Protein AF-A0A1F7S7S3-F1 (afdb_monomer_lite)

Structure (mmCIF, N/CA/C/O backbone):
data_AF-A0A1F7S7S3-F1
#
_entry.id   AF-A0A1F7S7S3-F1
#
loop_
_atom_site.group_PDB
_atom_site.id
_atom_site.type_symbol
_atom_site.label_atom_id
_atom_site.label_alt_id
_atom_site.label_comp_id
_atom_site.label_asym_id
_atom_site.label_entity_id
_atom_site.label_seq_id
_atom_site.pdbx_PDB_ins_code
_atom_site.Cartn_x
_atom_site.Cartn_y
_atom_site.Cartn_z
_atom_site.occupancy
_atom_site.B_iso_or_equiv
_atom_site.auth_seq_id
_atom_site.auth_comp_id
_atom_site.auth_asym_id
_atom_site.auth_atom_id
_atom_site.pdbx_PDB_model_num
ATOM 1 N N . MET A 1 1 ? 21.571 -3.892 -22.105 1.00 91.50 1 MET A N 1
ATOM 2 C CA . MET A 1 1 ? 22.148 -2.989 -21.088 1.00 91.50 1 MET A CA 1
ATOM 3 C C . MET A 1 1 ? 23.452 -2.419 -21.611 1.00 91.50 1 MET A C 1
ATOM 5 O O . MET A 1 1 ? 24.250 -3.176 -22.162 1.00 91.50 1 MET A O 1
ATOM 9 N N . LEU A 1 2 ? 23.644 -1.108 -21.483 1.00 96.06 2 LEU A N 1
ATOM 10 C CA . LEU A 1 2 ? 24.774 -0.387 -22.075 1.00 96.06 2 LEU A CA 1
ATOM 11 C C . LEU A 1 2 ? 25.702 0.199 -21.008 1.00 96.06 2 LEU A C 1
ATOM 13 O O . LEU A 1 2 ? 25.271 0.475 -19.888 1.00 96.06 2 LEU A O 1
ATOM 17 N N . GLU A 1 3 ? 26.968 0.407 -21.366 1.00 94.94 3 GLU A N 1
ATOM 18 C CA . GLU A 1 3 ? 27.955 1.066 -20.493 1.00 94.94 3 GLU A CA 1
ATOM 19 C C . GLU A 1 3 ? 27.629 2.541 -20.215 1.00 94.94 3 GLU A C 1
ATOM 21 O O . GLU A 1 3 ? 27.892 3.029 -19.119 1.00 94.94 3 GLU A O 1
ATOM 26 N N . ASN A 1 4 ? 27.004 3.232 -21.175 1.00 93.69 4 ASN A N 1
ATOM 27 C CA . ASN A 1 4 ? 26.674 4.659 -21.138 1.00 93.69 4 ASN A CA 1
ATOM 28 C C . ASN A 1 4 ? 25.310 4.910 -21.821 1.00 93.69 4 ASN A C 1
ATOM 30 O O . ASN A 1 4 ? 24.891 4.081 -22.633 1.00 93.69 4 ASN A O 1
ATOM 34 N N . PRO A 1 5 ? 24.620 6.035 -21.540 1.00 90.50 5 PRO A N 1
ATOM 35 C CA . PRO A 1 5 ? 23.288 6.340 -22.075 1.00 90.50 5 PRO A CA 1
ATOM 36 C C . PRO A 1 5 ? 23.359 6.851 -23.525 1.00 90.50 5 PRO A C 1
ATOM 38 O O . PRO A 1 5 ? 23.073 8.007 -23.826 1.00 90.50 5 PRO A O 1
ATOM 41 N N . ASN A 1 6 ? 23.823 5.997 -24.436 1.00 90.50 6 ASN A N 1
ATOM 42 C CA . ASN A 1 6 ? 23.972 6.296 -25.856 1.00 90.50 6 ASN A CA 1
ATOM 43 C C . ASN A 1 6 ? 23.709 5.028 -26.672 1.00 90.50 6 ASN A C 1
ATOM 45 O O . ASN A 1 6 ? 24.298 3.988 -26.402 1.00 90.50 6 ASN A O 1
ATOM 49 N N . VAL A 1 7 ? 22.880 5.115 -27.713 1.00 86.94 7 VAL A N 1
ATOM 50 C CA . VAL A 1 7 ? 22.526 3.972 -28.577 1.00 86.94 7 VAL A CA 1
ATOM 51 C C . VAL A 1 7 ? 23.718 3.328 -29.296 1.00 86.94 7 VAL A C 1
ATOM 53 O O . VAL A 1 7 ? 23.623 2.181 -29.718 1.00 86.94 7 VAL A O 1
ATOM 56 N N . LYS A 1 8 ? 24.841 4.042 -29.433 1.00 91.75 8 LYS A N 1
ATOM 57 C CA . LYS A 1 8 ? 26.098 3.536 -30.010 1.00 91.75 8 LYS A CA 1
ATOM 58 C C . LYS A 1 8 ? 27.062 2.964 -28.962 1.00 91.75 8 LYS A C 1
ATOM 60 O O . LYS A 1 8 ? 28.157 2.542 -29.323 1.00 91.75 8 LYS A O 1
ATOM 65 N N . ALA A 1 9 ? 26.704 2.999 -27.678 1.00 90.44 9 ALA A N 1
ATOM 66 C CA . ALA A 1 9 ? 27.549 2.489 -26.605 1.00 90.44 9 ALA A CA 1
ATOM 67 C C . ALA A 1 9 ? 27.648 0.960 -26.646 1.00 90.44 9 ALA A C 1
ATOM 69 O O . ALA A 1 9 ? 26.750 0.265 -27.132 1.00 90.44 9 ALA A O 1
ATOM 70 N N . LYS A 1 10 ? 28.735 0.423 -26.089 1.00 93.38 10 LYS A N 1
ATOM 71 C CA . LYS A 1 10 ? 28.944 -1.021 -26.011 1.00 93.38 10 LYS A CA 1
ATOM 72 C C . LYS A 1 10 ? 27.850 -1.684 -25.169 1.00 93.38 10 LYS A C 1
ATOM 74 O O . LYS A 1 10 ? 27.555 -1.257 -24.048 1.00 93.38 10 LYS A O 1
ATOM 79 N N . ALA A 1 11 ? 27.286 -2.775 -25.685 1.00 94.00 11 ALA A N 1
ATOM 80 C CA . ALA A 1 11 ? 26.436 -3.659 -24.900 1.00 94.00 11 ALA A CA 1
ATOM 81 C C . ALA A 1 11 ? 27.287 -4.421 -23.874 1.00 94.00 11 ALA A C 1
ATOM 83 O O . ALA A 1 11 ? 28.243 -5.107 -24.233 1.00 94.00 11 ALA A O 1
ATOM 84 N N . ILE A 1 12 ? 26.937 -4.290 -22.595 1.00 94.00 12 ILE A N 1
ATOM 85 C CA . ILE A 1 12 ? 27.673 -4.896 -21.470 1.00 94.00 12 ILE A CA 1
ATOM 86 C C . ILE A 1 12 ? 26.899 -6.019 -20.779 1.00 94.00 12 ILE A C 1
ATOM 88 O O . ILE A 1 12 ? 27.435 -6.698 -19.907 1.00 94.00 12 ILE A O 1
ATOM 92 N N . GLY A 1 13 ? 25.636 -6.219 -21.151 1.00 90.56 13 GLY A N 1
ATOM 93 C CA . GLY A 1 13 ? 24.813 -7.288 -20.605 1.00 90.56 13 GLY A CA 1
ATOM 94 C C . GLY A 1 13 ? 23.376 -7.245 -21.100 1.00 90.56 13 GLY A C 1
ATOM 95 O O . GLY A 1 13 ? 22.943 -6.295 -21.767 1.00 90.56 13 GLY A O 1
ATOM 96 N N . THR A 1 14 ? 22.628 -8.269 -20.713 1.00 90.56 14 THR A N 1
ATOM 97 C CA . THR A 1 14 ? 21.216 -8.448 -21.050 1.00 90.56 14 THR A CA 1
ATOM 98 C C . THR A 1 14 ? 20.400 -8.476 -19.766 1.00 90.56 14 THR A C 1
ATOM 100 O O . THR A 1 14 ? 20.790 -9.119 -18.796 1.00 90.56 14 THR A O 1
ATOM 103 N N . VAL A 1 15 ? 19.272 -7.771 -19.774 1.00 91.19 15 VAL A N 1
ATOM 104 C CA . VAL A 1 15 ? 18.254 -7.812 -18.720 1.00 91.19 15 VAL A CA 1
ATOM 105 C C . VAL A 1 15 ? 17.023 -8.447 -19.346 1.00 91.19 15 VAL A C 1
ATOM 107 O O . VAL A 1 15 ? 16.650 -8.061 -20.455 1.00 91.19 15 VAL A O 1
ATOM 110 N N . ILE A 1 16 ? 16.443 -9.442 -18.684 1.00 91.19 16 ILE A N 1
ATOM 111 C CA . ILE A 1 16 ? 15.257 -10.146 -19.185 1.00 91.19 16 ILE A CA 1
ATOM 112 C C . ILE A 1 16 ? 14.001 -9.644 -18.475 1.00 91.19 16 ILE A C 1
ATOM 114 O O . ILE A 1 16 ? 14.066 -9.119 -17.364 1.00 91.19 16 ILE A O 1
ATOM 118 N N . GLN A 1 17 ? 12.843 -9.802 -19.116 1.00 86.12 17 GLN A N 1
ATOM 119 C CA . GLN A 1 17 ? 11.565 -9.462 -18.497 1.00 86.12 17 GLN A CA 1
ATOM 120 C C . GLN A 1 17 ? 11.396 -10.224 -17.173 1.00 86.12 17 GLN A C 1
ATOM 122 O O . GLN A 1 17 ? 11.636 -11.427 -17.110 1.00 86.12 17 GLN A O 1
ATOM 127 N N . GLY A 1 18 ? 10.983 -9.508 -16.126 1.00 82.31 18 GLY A N 1
ATOM 128 C CA . GLY A 1 18 ? 10.849 -10.045 -14.769 1.00 82.31 18 GLY A CA 1
ATOM 129 C C . GLY A 1 18 ? 12.081 -9.848 -13.881 1.00 82.31 18 GLY A C 1
ATOM 130 O O . GLY A 1 18 ? 11.966 -10.020 -12.671 1.00 82.31 18 GLY A O 1
ATOM 131 N N . ASP A 1 19 ? 13.230 -9.437 -14.430 1.00 89.25 19 ASP A N 1
ATOM 132 C CA . ASP A 1 19 ? 14.381 -9.060 -13.608 1.00 89.25 19 ASP A CA 1
ATOM 133 C C . ASP A 1 19 ? 14.070 -7.822 -12.762 1.00 89.25 19 ASP A C 1
ATOM 135 O O . ASP A 1 19 ? 13.608 -6.794 -13.260 1.00 89.25 19 ASP A O 1
ATOM 139 N N . GLU A 1 20 ? 14.378 -7.905 -11.470 1.00 86.56 20 GLU A N 1
ATOM 140 C CA . GLU A 1 20 ? 14.232 -6.769 -10.570 1.00 86.56 20 GLU A CA 1
ATOM 141 C C . GLU A 1 20 ? 15.428 -5.823 -10.675 1.00 86.56 20 GLU A C 1
ATOM 143 O O . GLU A 1 20 ? 16.591 -6.239 -10.601 1.00 86.56 20 GLU A O 1
ATOM 148 N N . LEU A 1 21 ? 15.125 -4.533 -10.809 1.00 90.44 21 LEU A N 1
ATOM 149 C CA . LEU A 1 21 ? 16.104 -3.474 -10.995 1.00 90.44 21 LEU A CA 1
ATOM 150 C C . LEU A 1 21 ? 15.998 -2.445 -9.873 1.00 90.44 21 LEU A C 1
ATOM 152 O O . LEU A 1 21 ? 14.900 -2.052 -9.477 1.00 90.44 21 LEU A O 1
ATOM 156 N N . THR A 1 22 ? 17.144 -1.952 -9.419 1.00 87.19 22 THR A N 1
ATOM 157 C CA . THR A 1 22 ? 17.225 -0.758 -8.573 1.00 87.19 22 THR A CA 1
ATOM 158 C C . THR A 1 22 ? 17.685 0.416 -9.424 1.00 87.19 22 THR A C 1
ATOM 160 O O . THR A 1 22 ? 18.776 0.366 -9.987 1.00 87.19 22 THR A O 1
ATOM 163 N N . 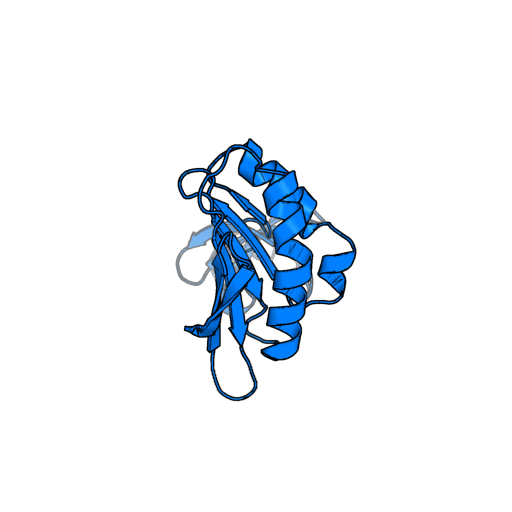ILE A 1 23 ? 16.876 1.474 -9.533 1.00 89.12 23 ILE A N 1
ATOM 164 C CA . ILE A 1 23 ? 17.254 2.683 -10.278 1.00 89.12 23 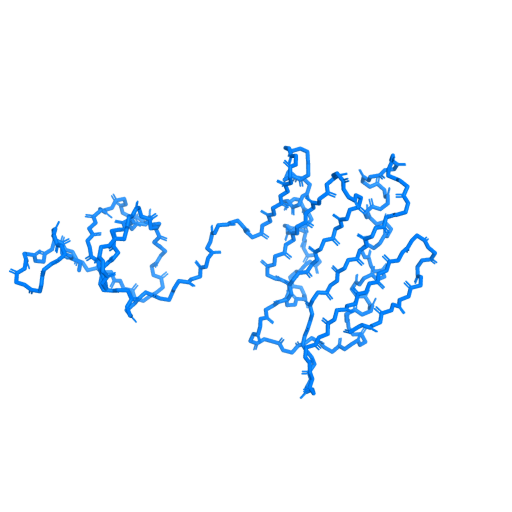ILE A CA 1
ATOM 165 C C . ILE A 1 23 ? 18.235 3.506 -9.439 1.00 89.12 23 ILE A C 1
ATOM 167 O O . ILE A 1 23 ? 17.952 3.850 -8.295 1.00 89.12 23 ILE A O 1
ATOM 171 N N . LEU A 1 24 ? 19.390 3.818 -10.022 1.00 89.44 24 LEU A N 1
ATOM 172 C CA . LEU A 1 24 ? 20.462 4.603 -9.413 1.00 89.44 24 LEU A CA 1
ATOM 173 C C . LEU A 1 24 ? 20.472 6.059 -9.889 1.00 89.44 24 LEU A C 1
ATOM 175 O O . LEU A 1 24 ? 20.914 6.933 -9.149 1.00 89.44 24 LEU A O 1
ATOM 179 N N . ASN A 1 25 ? 20.084 6.318 -11.142 1.00 88.50 25 ASN A N 1
ATOM 180 C CA . ASN A 1 25 ? 20.107 7.660 -11.729 1.00 88.50 25 ASN A CA 1
ATOM 181 C C . ASN A 1 25 ? 19.234 7.748 -12.996 1.00 88.50 25 ASN A C 1
ATOM 183 O O . ASN A 1 25 ? 18.941 6.724 -13.614 1.00 88.50 25 ASN A O 1
ATOM 187 N N . TYR A 1 26 ? 18.899 8.9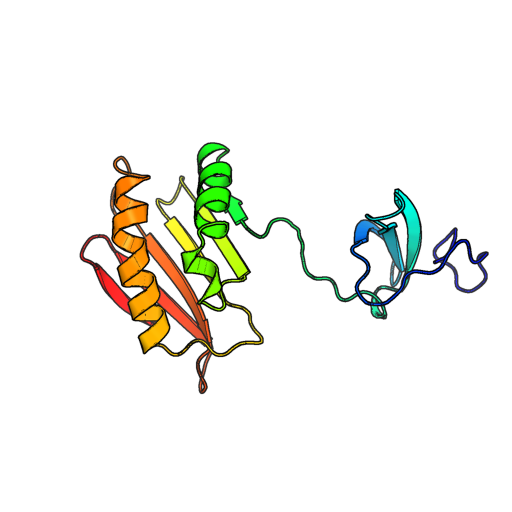69 -13.409 1.00 90.38 26 TYR A N 1
ATOM 188 C CA . TYR A 1 26 ? 18.177 9.308 -14.636 1.00 90.38 26 TYR A CA 1
ATOM 189 C C . TYR A 1 26 ? 19.047 10.196 -15.540 1.00 90.38 26 TYR A C 1
ATOM 191 O O . TYR A 1 26 ? 19.797 11.043 -15.054 1.00 90.38 26 TYR A O 1
ATOM 199 N N . ASN A 1 27 ? 18.956 10.015 -16.858 1.00 91.38 27 ASN A N 1
ATOM 200 C CA . ASN A 1 27 ? 19.579 10.879 -17.863 1.00 91.38 27 ASN A CA 1
ATOM 201 C C . ASN A 1 27 ? 18.728 10.889 -19.143 1.00 91.38 27 ASN A C 1
ATOM 203 O O . ASN A 1 27 ? 18.884 10.027 -20.010 1.00 91.38 27 ASN A O 1
ATOM 207 N N . GLY A 1 28 ? 17.802 11.849 -19.235 1.00 91.56 28 GLY A N 1
ATOM 208 C CA . GLY A 1 28 ? 16.803 11.883 -20.306 1.00 91.56 28 GLY A CA 1
ATOM 209 C C . GLY A 1 28 ? 15.981 10.593 -20.322 1.00 91.56 28 GLY A C 1
ATOM 210 O O . GLY A 1 28 ? 15.515 10.148 -19.278 1.00 91.56 28 GLY A O 1
ATOM 211 N N . ASP A 1 29 ? 15.886 9.954 -21.488 1.00 94.00 29 ASP A N 1
ATOM 212 C CA . ASP A 1 29 ? 15.159 8.689 -21.679 1.00 94.00 29 ASP A CA 1
ATOM 213 C C . ASP A 1 29 ? 15.888 7.453 -21.121 1.00 94.00 29 ASP A C 1
ATOM 215 O O . ASP A 1 29 ? 15.429 6.317 -21.288 1.00 94.00 29 ASP A O 1
ATOM 219 N N . TRP A 1 30 ? 17.046 7.647 -20.488 1.00 95.06 30 TRP A N 1
ATOM 220 C CA . TRP A 1 30 ? 17.864 6.576 -19.942 1.00 95.06 30 TRP A CA 1
ATOM 221 C C . TRP A 1 30 ? 17.815 6.542 -18.425 1.00 95.06 30 TRP A C 1
ATOM 223 O O . TRP A 1 30 ? 17.895 7.564 -17.743 1.00 95.06 30 TRP A O 1
ATOM 233 N N . ILE A 1 31 ? 17.815 5.329 -17.892 1.00 94.19 31 ILE A N 1
ATOM 234 C CA . ILE A 1 31 ? 17.951 5.067 -16.466 1.00 94.19 31 ILE A CA 1
ATOM 235 C C . ILE A 1 31 ? 19.194 4.228 -16.210 1.00 94.19 31 ILE A C 1
ATOM 237 O O . ILE A 1 31 ? 19.455 3.232 -16.892 1.00 94.19 31 ILE A O 1
ATOM 241 N N . LYS A 1 32 ? 19.979 4.644 -15.218 1.00 94.88 32 LYS A N 1
ATOM 242 C CA . LYS A 1 32 ? 21.071 3.845 -14.672 1.00 94.88 32 LYS A CA 1
ATOM 243 C C . LYS A 1 32 ? 20.484 2.922 -13.621 1.00 94.88 32 LYS A C 1
ATOM 245 O O . LYS A 1 32 ? 19.801 3.396 -12.716 1.00 94.88 32 LYS A O 1
ATOM 250 N N . VAL A 1 33 ? 20.766 1.631 -13.716 1.00 93.81 33 VAL A N 1
ATOM 251 C CA . VAL A 1 33 ? 20.198 0.615 -12.827 1.00 93.81 33 VAL A CA 1
ATOM 252 C C . VAL A 1 33 ? 21.266 -0.333 -12.296 1.00 93.81 33 VAL A C 1
ATOM 254 O O . VAL A 1 33 ? 22.312 -0.504 -12.924 1.00 93.81 33 VAL A O 1
ATOM 257 N N . THR A 1 34 ? 20.965 -0.986 -11.177 1.00 94.44 34 THR A N 1
ATOM 258 C CA . THR A 1 34 ? 21.602 -2.233 -10.740 1.00 94.44 34 THR A CA 1
ATOM 259 C C . THR A 1 34 ? 20.628 -3.382 -10.966 1.00 94.44 34 THR A C 1
ATOM 261 O O . THR A 1 34 ? 19.473 -3.299 -10.549 1.00 94.44 34 THR A O 1
ATOM 264 N N . VAL A 1 35 ? 21.087 -4.462 -11.592 1.00 93.88 35 VAL A N 1
ATOM 265 C CA . VAL A 1 35 ? 20.332 -5.715 -11.711 1.00 93.88 35 VAL A CA 1
ATOM 266 C C . VAL A 1 35 ? 20.467 -6.490 -10.403 1.00 93.88 35 VAL A C 1
ATOM 268 O O . VAL A 1 35 ? 21.551 -6.982 -10.093 1.00 93.88 35 VAL A O 1
ATOM 271 N N . ASN A 1 36 ? 19.386 -6.628 -9.634 1.00 88.19 36 ASN A N 1
ATOM 272 C CA . ASN A 1 36 ? 19.457 -7.122 -8.252 1.00 88.19 36 ASN A CA 1
ATOM 273 C C . ASN A 1 36 ? 20.054 -8.540 -8.145 1.00 88.19 36 ASN A C 1
ATOM 275 O O . ASN A 1 36 ? 20.814 -8.821 -7.225 1.00 88.19 36 ASN A O 1
ATOM 279 N N . LYS A 1 37 ? 19.762 -9.429 -9.107 1.00 90.62 37 LYS A N 1
ATOM 280 C CA . LYS A 1 37 ? 20.260 -10.820 -9.103 1.00 90.62 37 LYS A CA 1
ATOM 281 C C . LYS A 1 37 ? 21.765 -10.961 -9.370 1.00 90.62 37 LYS A C 1
ATOM 283 O O . LYS A 1 37 ? 22.355 -11.952 -8.956 1.00 90.62 37 LYS A O 1
ATOM 288 N N . THR A 1 38 ? 22.382 -10.021 -10.092 1.00 92.19 38 THR A N 1
ATOM 289 C CA . THR A 1 38 ? 23.799 -10.108 -10.506 1.00 92.19 38 THR A CA 1
ATOM 290 C C . THR A 1 38 ? 24.665 -8.982 -9.950 1.00 92.19 38 THR A C 1
ATOM 292 O O . THR A 1 38 ? 25.882 -9.023 -10.108 1.00 92.19 38 THR A O 1
ATOM 295 N N . ASN A 1 39 ? 24.060 -7.962 -9.335 1.00 91.50 39 ASN A N 1
ATOM 296 C CA . ASN A 1 39 ? 24.687 -6.690 -8.968 1.00 91.50 39 ASN A CA 1
ATOM 297 C C . ASN A 1 39 ? 25.350 -5.951 -10.146 1.00 91.50 39 ASN A C 1
ATOM 299 O O . ASN A 1 39 ? 26.158 -5.045 -9.943 1.00 91.50 39 ASN A O 1
ATOM 303 N N . GLN A 1 40 ? 25.009 -6.308 -11.388 1.00 94.81 40 GLN A N 1
ATOM 304 C CA . GLN A 1 40 ? 25.566 -5.653 -12.564 1.00 94.81 40 GLN A CA 1
ATOM 305 C C . GLN A 1 40 ? 24.933 -4.270 -12.747 1.00 94.81 40 GLN A C 1
ATOM 307 O O . GLN A 1 40 ? 23.713 -4.129 -12.677 1.00 94.81 40 GLN A O 1
ATOM 312 N N . ILE A 1 41 ? 25.763 -3.258 -13.006 1.00 95.81 41 ILE A N 1
ATOM 313 C CA . ILE A 1 41 ? 25.330 -1.868 -13.188 1.00 95.81 41 ILE A CA 1
ATOM 314 C C . ILE A 1 41 ? 25.409 -1.484 -14.666 1.00 95.81 41 ILE A C 1
ATOM 316 O O . ILE A 1 41 ? 26.401 -1.779 -15.333 1.00 95.81 41 ILE A O 1
ATOM 320 N N . GLY A 1 42 ? 24.398 -0.774 -15.167 1.00 96.19 42 GLY A N 1
ATOM 321 C CA . GLY A 1 42 ? 24.413 -0.228 -16.523 1.00 96.19 42 GLY A CA 1
ATOM 322 C C . GLY A 1 42 ? 23.209 0.647 -16.849 1.00 96.19 42 GLY A C 1
ATOM 323 O O . GLY A 1 42 ? 22.406 0.969 -15.974 1.00 96.19 42 GLY A O 1
ATOM 324 N N . TRP A 1 43 ? 23.101 1.039 -18.117 1.00 96.56 43 TRP A N 1
ATOM 325 C CA . TRP A 1 43 ? 22.039 1.906 -18.630 1.00 96.56 43 TRP A CA 1
ATOM 326 C C . TRP A 1 43 ? 21.009 1.135 -19.460 1.00 96.56 43 TRP A C 1
ATOM 328 O O . TRP A 1 43 ? 21.356 0.248 -20.255 1.00 96.56 43 TRP A O 1
ATOM 338 N N . LEU A 1 44 ? 19.741 1.500 -19.281 1.00 95.19 44 LEU A N 1
ATOM 339 C CA . LEU A 1 44 ? 18.582 1.003 -20.024 1.00 95.19 44 LEU A CA 1
ATOM 340 C C . LEU A 1 44 ? 17.710 2.179 -20.470 1.00 95.19 44 LEU A C 1
ATOM 342 O O . LEU A 1 44 ? 17.664 3.199 -19.787 1.00 95.19 44 LEU A O 1
ATOM 346 N N . PHE A 1 45 ? 16.995 2.023 -21.584 1.00 93.50 45 PHE A N 1
ATOM 347 C CA . PHE A 1 45 ? 15.912 2.945 -21.923 1.00 93.50 45 PHE A CA 1
ATOM 348 C C . PHE A 1 45 ? 14.752 2.761 -20.949 1.00 93.50 45 PHE A C 1
ATOM 350 O O . PHE A 1 45 ? 14.337 1.631 -20.677 1.00 93.50 45 PHE A O 1
ATOM 357 N N . GLN A 1 46 ? 14.210 3.874 -20.466 1.00 89.12 46 GLN A N 1
ATOM 358 C CA . GLN A 1 46 ? 13.114 3.890 -19.505 1.00 89.12 46 GLN A CA 1
ATOM 359 C C . GLN A 1 46 ? 11.868 3.168 -20.035 1.00 89.12 46 GLN A C 1
ATOM 361 O O . GLN A 1 46 ? 11.206 2.471 -19.278 1.00 89.12 46 GLN A O 1
ATOM 366 N N . SER A 1 47 ? 11.579 3.263 -21.336 1.00 89.69 47 SER A N 1
ATOM 367 C CA . SER A 1 47 ? 10.409 2.629 -21.960 1.00 89.69 47 SER A CA 1
ATOM 368 C C . SER A 1 47 ? 10.395 1.096 -21.874 1.00 89.69 47 SER A C 1
ATOM 370 O O . SER A 1 47 ? 9.327 0.496 -21.965 1.00 89.69 47 SER A O 1
ATOM 372 N N . PHE A 1 48 ? 11.549 0.451 -21.668 1.00 87.31 48 PHE A N 1
ATOM 373 C CA . PHE A 1 48 ? 11.643 -1.003 -21.481 1.00 87.31 48 PHE A CA 1
ATOM 374 C C . PHE A 1 48 ? 11.545 -1.441 -20.022 1.00 87.31 48 PHE A C 1
ATOM 376 O O . PHE A 1 48 ? 11.518 -2.638 -19.737 1.00 87.31 48 PHE A O 1
ATOM 383 N N . VAL A 1 49 ? 11.514 -0.493 -19.089 1.00 85.94 49 VAL A N 1
ATOM 384 C CA . VAL A 1 49 ? 11.424 -0.776 -17.664 1.00 85.94 49 VAL A CA 1
ATOM 385 C C . VAL A 1 49 ? 10.072 -0.296 -17.181 1.00 85.94 49 VAL A C 1
ATOM 387 O O . VAL A 1 49 ? 9.803 0.899 -17.105 1.00 85.94 49 VAL A O 1
ATOM 390 N N . LYS A 1 50 ? 9.213 -1.245 -16.808 1.00 81.12 50 LYS A N 1
ATOM 391 C CA . LYS A 1 50 ? 8.024 -0.902 -16.037 1.00 81.12 50 LYS A CA 1
ATOM 392 C C . LYS A 1 50 ? 8.504 -0.492 -14.651 1.00 81.12 50 LYS A C 1
ATOM 394 O O . LYS A 1 50 ? 8.873 -1.340 -13.838 1.00 81.12 50 LYS A O 1
ATOM 399 N N . SER A 1 51 ? 8.533 0.811 -14.396 1.00 60.59 51 SER A N 1
ATOM 400 C CA . SER A 1 51 ? 8.771 1.355 -13.067 1.00 60.59 51 SER A CA 1
ATOM 401 C C . SER A 1 51 ? 7.598 0.944 -12.179 1.00 60.59 51 SER A C 1
ATOM 403 O O . SER A 1 51 ? 6.590 1.634 -12.094 1.00 60.59 51 SER A O 1
ATOM 405 N N . SER A 1 52 ? 7.704 -0.197 -11.503 1.00 54.12 52 SER A N 1
ATOM 406 C CA . SER A 1 52 ? 7.022 -0.330 -10.223 1.00 54.12 52 SER A CA 1
ATOM 407 C C . SER A 1 52 ? 7.841 0.508 -9.258 1.00 54.12 52 SER A C 1
ATOM 409 O O . SER A 1 52 ? 9.025 0.217 -9.061 1.00 54.12 52 SER A O 1
ATOM 411 N N . CYS A 1 53 ? 7.262 1.555 -8.687 1.00 43.88 53 CYS A N 1
ATOM 412 C CA . CYS A 1 53 ? 7.870 2.283 -7.586 1.00 43.88 53 CYS A CA 1
ATOM 413 C C . CYS A 1 53 ? 8.072 1.293 -6.426 1.00 43.88 53 CYS A C 1
ATOM 415 O O . CYS A 1 53 ? 7.244 1.196 -5.530 1.00 43.88 53 CYS A O 1
ATOM 417 N N . LYS A 1 54 ? 9.168 0.527 -6.409 1.00 54.03 54 LYS A N 1
ATOM 418 C CA . LYS A 1 54 ? 9.557 -0.292 -5.254 1.00 54.03 54 LYS A CA 1
ATOM 419 C C . LYS A 1 54 ? 10.193 0.574 -4.168 1.00 54.03 54 LYS A C 1
ATOM 421 O O . LYS A 1 54 ? 11.031 0.104 -3.402 1.00 54.03 54 LYS A O 1
ATOM 426 N N . SER A 1 55 ? 9.810 1.844 -4.050 1.00 48.00 55 SER A N 1
ATOM 427 C CA . SER A 1 55 ? 10.164 2.638 -2.880 1.00 48.00 55 SER A CA 1
ATOM 428 C C . SER A 1 55 ? 9.198 2.298 -1.745 1.00 48.00 55 SER A C 1
ATOM 430 O O . SER A 1 55 ? 8.448 3.147 -1.279 1.00 48.00 55 SER A O 1
ATOM 432 N N . LYS A 1 56 ? 9.296 1.043 -1.289 1.00 60.72 56 LYS A N 1
ATOM 433 C CA . LYS A 1 56 ? 8.696 0.475 -0.077 1.00 60.72 56 LYS A CA 1
ATOM 434 C C . LYS A 1 56 ? 7.179 0.219 -0.164 1.00 60.72 56 LYS A C 1
ATOM 436 O O . LYS A 1 56 ? 6.369 1.130 -0.076 1.00 60.72 56 LYS A O 1
ATOM 441 N N . TRP A 1 57 ? 6.817 -1.066 -0.229 1.00 78.31 57 TRP A N 1
ATOM 442 C CA . TRP A 1 57 ? 5.432 -1.580 -0.173 1.00 78.31 57 TRP A CA 1
ATOM 443 C C . TRP A 1 57 ? 4.812 -1.549 1.232 1.00 78.31 57 TRP A C 1
ATOM 445 O O . TRP A 1 57 ? 3.679 -1.954 1.465 1.00 78.31 57 TRP A O 1
ATOM 455 N N . TRP A 1 58 ? 5.550 -0.977 2.173 1.00 88.69 58 TRP A N 1
ATOM 456 C CA . TRP A 1 58 ? 5.048 -0.438 3.418 1.00 88.69 58 TRP A CA 1
ATOM 457 C C . TRP A 1 58 ? 5.831 0.843 3.715 1.00 88.69 58 TRP A C 1
ATOM 459 O O . TRP A 1 58 ? 7.028 0.923 3.432 1.00 88.69 58 TRP A O 1
ATOM 469 N N . SER A 1 59 ? 5.216 1.863 4.292 1.00 87.75 59 SER A N 1
ATOM 470 C CA . SER A 1 59 ? 5.925 3.089 4.657 1.00 87.75 59 SER A CA 1
ATOM 471 C C . SER A 1 59 ? 5.437 3.650 5.981 1.00 87.75 59 SER A C 1
ATOM 473 O O . SER A 1 59 ? 4.365 3.308 6.471 1.00 87.75 59 SER A O 1
ATOM 475 N N . GLY A 1 60 ? 6.260 4.512 6.565 1.00 90.81 60 GLY A N 1
ATOM 476 C CA . GLY A 1 60 ? 5.873 5.275 7.732 1.00 90.81 60 GLY A CA 1
ATOM 477 C C . GLY A 1 60 ? 6.804 6.441 8.015 1.00 90.81 60 GLY A C 1
ATOM 478 O O . GLY A 1 60 ? 7.985 6.426 7.634 1.00 90.81 60 GLY A O 1
ATOM 479 N N . ASP A 1 61 ? 6.236 7.464 8.635 1.00 90.56 61 ASP A N 1
ATOM 480 C CA . ASP A 1 61 ? 6.909 8.712 8.991 1.00 90.56 61 ASP A CA 1
ATOM 481 C C . ASP A 1 61 ? 7.918 8.512 10.136 1.00 90.56 61 ASP A C 1
ATOM 483 O O . ASP A 1 61 ? 9.043 9.008 10.056 1.00 90.56 61 ASP A O 1
ATOM 487 N N . THR A 1 62 ? 7.601 7.674 11.125 1.00 89.38 62 THR A N 1
ATOM 488 C CA . THR A 1 62 ? 8.527 7.253 12.191 1.00 89.38 62 THR A CA 1
ATOM 489 C C . THR A 1 62 ? 9.133 5.868 11.929 1.00 89.38 62 THR A C 1
ATOM 491 O O . THR A 1 62 ? 8.678 5.098 11.079 1.00 89.38 62 THR A O 1
ATOM 494 N N . GLU A 1 63 ? 10.207 5.517 12.642 1.00 87.12 63 GLU A N 1
ATOM 495 C CA . GLU A 1 63 ? 10.788 4.167 12.566 1.00 87.12 63 GLU A CA 1
ATOM 496 C C . GLU A 1 63 ? 9.829 3.095 13.090 1.00 87.12 63 GLU A C 1
ATOM 498 O O . GLU A 1 63 ? 9.658 2.053 12.453 1.00 87.12 63 GLU A O 1
ATOM 503 N N . LYS A 1 64 ? 9.141 3.391 14.197 1.00 88.25 64 LYS A N 1
ATOM 504 C CA . LYS A 1 64 ? 8.080 2.548 14.750 1.00 88.25 64 LYS A CA 1
ATOM 505 C C . LYS A 1 64 ? 6.968 2.326 13.722 1.00 88.25 64 LYS A C 1
ATOM 507 O O . LYS A 1 64 ? 6.634 1.176 13.442 1.00 88.25 64 LYS A O 1
ATOM 512 N N . ALA A 1 65 ? 6.474 3.395 13.094 1.00 91.12 65 ALA A N 1
ATOM 513 C CA . ALA A 1 65 ? 5.462 3.325 12.043 1.00 91.12 65 ALA A CA 1
ATOM 514 C C . ALA A 1 65 ? 5.923 2.465 10.857 1.00 91.12 65 ALA A C 1
ATOM 516 O O . ALA A 1 65 ? 5.187 1.589 10.410 1.00 91.12 65 ALA A O 1
ATOM 517 N N . ARG A 1 66 ? 7.167 2.629 10.384 1.00 89.50 66 ARG A N 1
ATOM 518 C CA . ARG A 1 66 ? 7.726 1.792 9.302 1.00 89.50 66 ARG A CA 1
ATOM 519 C C . ARG A 1 66 ? 7.786 0.314 9.663 1.00 89.50 66 ARG A C 1
ATOM 521 O O . ARG A 1 66 ? 7.444 -0.524 8.829 1.00 89.50 66 ARG A O 1
ATOM 528 N N . ASN A 1 67 ? 8.243 -0.011 10.870 1.00 89.31 67 ASN A N 1
ATOM 529 C CA . ASN A 1 67 ? 8.362 -1.397 11.316 1.00 89.31 67 ASN A CA 1
ATOM 530 C C . ASN A 1 67 ? 6.984 -2.054 11.459 1.00 89.31 67 ASN A C 1
ATOM 532 O O . ASN A 1 67 ? 6.809 -3.195 11.040 1.00 89.31 67 ASN A O 1
ATOM 536 N N . LEU A 1 68 ? 5.989 -1.324 11.964 1.00 89.38 68 LEU A N 1
ATOM 537 C CA . LEU A 1 68 ? 4.615 -1.818 12.067 1.00 89.38 68 LEU A CA 1
ATOM 538 C C . LEU A 1 68 ? 3.944 -1.952 10.698 1.00 89.38 68 LEU A C 1
ATOM 540 O O . LEU A 1 68 ? 3.315 -2.973 10.432 1.00 89.38 68 LEU A O 1
ATOM 544 N N . ALA A 1 69 ? 4.149 -0.993 9.793 1.00 92.38 69 ALA A N 1
ATOM 545 C CA . ALA A 1 69 ? 3.636 -1.067 8.426 1.00 92.38 69 ALA A CA 1
ATOM 546 C C . ALA A 1 69 ? 4.156 -2.323 7.712 1.00 92.38 69 ALA A C 1
ATOM 548 O O . ALA A 1 69 ? 3.404 -2.994 7.009 1.00 92.38 69 ALA A O 1
ATOM 549 N N . LYS A 1 70 ? 5.425 -2.686 7.955 1.00 91.31 70 LYS A N 1
ATOM 550 C CA . LYS A 1 70 ? 6.019 -3.935 7.464 1.00 91.31 70 LYS A CA 1
ATOM 551 C C . LYS A 1 70 ? 5.289 -5.164 7.995 1.00 91.31 70 LYS A C 1
ATOM 553 O O . LYS A 1 70 ? 4.967 -6.050 7.213 1.00 91.31 70 LYS A O 1
ATOM 558 N N . ILE A 1 71 ? 5.057 -5.222 9.307 1.00 90.38 71 ILE A N 1
ATOM 559 C CA . ILE A 1 71 ? 4.394 -6.357 9.966 1.00 90.38 71 ILE A CA 1
ATOM 560 C C . ILE A 1 71 ? 2.977 -6.531 9.415 1.00 90.38 71 ILE A C 1
ATOM 562 O O . ILE A 1 71 ? 2.620 -7.628 8.999 1.00 90.38 71 ILE A O 1
ATOM 566 N N . ILE A 1 72 ? 2.210 -5.440 9.348 1.00 91.88 72 ILE A N 1
ATOM 567 C CA . ILE A 1 72 ? 0.844 -5.427 8.815 1.00 91.88 72 ILE A CA 1
ATOM 568 C C . ILE A 1 72 ? 0.832 -5.890 7.353 1.00 91.88 72 ILE A C 1
ATOM 570 O O . ILE A 1 72 ? 0.056 -6.773 7.003 1.00 91.88 72 ILE A O 1
ATOM 574 N N . PHE A 1 73 ? 1.727 -5.363 6.511 1.00 90.69 73 PHE A N 1
ATOM 575 C CA . PHE A 1 73 ? 1.819 -5.754 5.100 1.00 90.69 73 PHE A CA 1
ATOM 576 C C . PHE A 1 73 ? 2.199 -7.231 4.902 1.00 90.69 73 PHE A C 1
ATOM 578 O O . PHE A 1 73 ? 1.751 -7.871 3.955 1.00 90.69 73 PHE A O 1
ATOM 585 N N . GLN A 1 74 ? 3.027 -7.787 5.788 1.00 88.75 74 GLN A N 1
ATOM 586 C CA . GLN A 1 74 ? 3.475 -9.181 5.718 1.00 88.75 74 GLN A CA 1
ATOM 587 C C . GLN A 1 74 ? 2.486 -10.180 6.335 1.00 88.75 74 GLN A C 1
ATOM 589 O O . GLN A 1 74 ? 2.708 -11.392 6.235 1.00 88.75 74 GLN A O 1
ATOM 594 N N . ASP A 1 75 ? 1.407 -9.708 6.963 1.00 90.81 75 ASP A N 1
ATOM 595 C CA . ASP A 1 75 ? 0.385 -10.572 7.537 1.00 90.81 75 ASP A CA 1
ATOM 596 C C . ASP A 1 75 ? -0.257 -11.449 6.454 1.00 90.81 75 ASP A C 1
ATOM 598 O O . ASP A 1 75 ? -0.622 -10.990 5.372 1.00 90.81 75 ASP A O 1
ATOM 602 N N . LYS A 1 76 ? -0.428 -12.740 6.752 1.00 90.25 76 LYS A N 1
ATOM 603 C CA . LYS A 1 76 ? -1.009 -13.709 5.814 1.00 90.25 76 LYS A CA 1
ATOM 604 C C . LYS A 1 76 ? -2.393 -13.293 5.303 1.00 90.25 76 LYS A C 1
ATOM 606 O O . LYS A 1 76 ? -2.699 -13.602 4.158 1.00 90.25 76 LYS A O 1
ATOM 611 N N . ARG A 1 77 ? -3.181 -12.580 6.116 1.00 89.81 77 ARG A N 1
ATOM 612 C CA . ARG A 1 77 ? -4.525 -12.092 5.771 1.00 89.81 77 ARG A CA 1
ATOM 613 C C . ARG A 1 77 ? -4.500 -11.050 4.657 1.00 89.81 77 ARG A C 1
ATOM 615 O O . ARG A 1 77 ? -5.501 -10.887 3.979 1.00 89.81 77 ARG A O 1
ATOM 622 N N . MET A 1 78 ? -3.374 -10.361 4.442 1.00 88.44 78 MET A N 1
ATOM 623 C CA . MET A 1 78 ? -3.239 -9.395 3.344 1.00 88.44 78 MET A CA 1
ATOM 624 C C . MET A 1 78 ? -3.256 -10.056 1.970 1.00 88.44 78 MET A C 1
ATOM 626 O O . MET A 1 78 ? -3.627 -9.412 0.997 1.00 88.44 78 MET A O 1
ATOM 630 N N . LYS A 1 79 ? -2.866 -11.333 1.877 1.00 86.06 79 LYS A N 1
ATOM 631 C CA . LYS A 1 79 ? -2.729 -12.037 0.593 1.00 86.06 79 LYS A CA 1
ATOM 632 C C . LYS A 1 79 ? -4.056 -12.246 -0.131 1.00 86.06 79 LYS A C 1
ATOM 634 O O . LYS A 1 79 ? -4.044 -12.431 -1.344 1.00 86.06 79 LYS A O 1
ATOM 639 N N . ASP A 1 80 ? -5.159 -12.206 0.609 1.00 90.00 80 ASP A N 1
ATOM 640 C CA . ASP A 1 80 ? -6.505 -12.408 0.077 1.00 90.00 80 ASP A CA 1
ATOM 641 C C . ASP A 1 80 ? -7.089 -11.120 -0.530 1.00 90.00 80 ASP A C 1
ATOM 643 O O . ASP A 1 80 ? -8.116 -11.167 -1.201 1.00 90.00 80 ASP A O 1
ATOM 647 N N . TYR A 1 81 ? -6.427 -9.973 -0.337 1.00 91.56 81 TYR A N 1
ATOM 648 C CA . TYR A 1 81 ? -6.910 -8.662 -0.766 1.00 91.56 81 TYR A CA 1
ATOM 649 C C . TYR A 1 81 ? -5.932 -7.992 -1.737 1.00 91.56 81 TYR A C 1
ATOM 651 O O . TYR A 1 81 ? -4.721 -8.212 -1.660 1.00 91.56 81 TYR A O 1
ATOM 659 N N . PRO A 1 82 ? -6.410 -7.126 -2.647 1.00 92.31 82 PRO A N 1
ATOM 660 C CA . PRO A 1 82 ? -5.566 -6.476 -3.646 1.00 92.31 82 PRO A CA 1
ATOM 661 C C . PRO A 1 82 ? -4.758 -5.299 -3.068 1.00 92.31 82 PRO A C 1
ATOM 663 O O . PRO A 1 82 ? -4.587 -4.297 -3.751 1.00 92.31 82 PRO A O 1
ATOM 666 N N . ILE A 1 83 ? -4.270 -5.384 -1.827 1.00 91.88 83 ILE A N 1
ATOM 667 C CA . ILE A 1 83 ? -3.492 -4.319 -1.179 1.00 91.88 83 ILE A CA 1
ATOM 668 C C . ILE A 1 83 ? -2.041 -4.354 -1.661 1.00 91.88 83 ILE A C 1
ATOM 670 O O . ILE A 1 83 ? -1.350 -5.361 -1.518 1.00 91.88 83 ILE A O 1
ATOM 674 N N . GLU A 1 84 ? -1.559 -3.231 -2.188 1.00 88.94 84 GLU A N 1
ATOM 675 C CA . GLU A 1 84 ? -0.181 -3.085 -2.673 1.00 88.94 84 GLU A CA 1
ATOM 676 C C . GLU A 1 84 ? 0.688 -2.220 -1.762 1.00 88.94 84 GLU A C 1
ATOM 678 O O . GLU A 1 84 ? 1.916 -2.337 -1.789 1.00 88.94 84 GLU A O 1
ATOM 683 N N . HIS A 1 85 ? 0.079 -1.366 -0.934 1.00 90.38 85 HIS A N 1
ATOM 684 C CA . HIS A 1 85 ? 0.831 -0.502 -0.033 1.00 90.38 85 HIS A CA 1
ATOM 685 C C . HIS A 1 85 ? 0.099 -0.256 1.288 1.00 90.38 85 HIS A C 1
ATOM 687 O O . HIS A 1 85 ? -1.081 0.083 1.320 1.00 90.38 85 HIS A O 1
ATOM 693 N N . VAL A 1 86 ? 0.838 -0.420 2.388 1.00 93.81 86 VAL A N 1
ATOM 694 C CA . VAL A 1 86 ? 0.443 0.000 3.740 1.00 93.81 86 VAL A CA 1
ATOM 695 C C . VAL A 1 86 ? 1.272 1.215 4.148 1.00 93.81 86 VAL A C 1
ATOM 697 O O . VAL A 1 86 ? 2.498 1.143 4.210 1.00 93.81 86 VAL A O 1
ATOM 700 N N . ARG A 1 87 ? 0.638 2.332 4.483 1.00 94.50 87 ARG A N 1
ATOM 701 C CA . ARG A 1 87 ? 1.304 3.534 4.998 1.00 94.50 87 ARG A CA 1
ATOM 702 C C . ARG A 1 87 ? 0.807 3.839 6.402 1.00 94.50 87 ARG A C 1
ATOM 704 O O . ARG A 1 87 ? -0.394 3.884 6.624 1.00 94.50 87 ARG A O 1
ATOM 711 N N . ILE A 1 88 ? 1.722 4.087 7.329 1.00 94.94 88 ILE A N 1
ATOM 712 C CA . ILE A 1 88 ? 1.398 4.485 8.702 1.00 94.94 88 ILE A CA 1
ATOM 713 C C . ILE A 1 88 ? 1.972 5.872 8.963 1.00 94.94 88 ILE A C 1
ATOM 715 O O . ILE A 1 88 ? 3.170 6.088 8.807 1.00 94.94 88 ILE A O 1
ATOM 719 N N . GLU A 1 89 ? 1.121 6.807 9.353 1.00 93.94 89 GLU A N 1
ATOM 720 C CA . GLU A 1 89 ? 1.490 8.187 9.651 1.00 93.94 89 GLU A CA 1
ATOM 721 C C . GLU A 1 89 ? 1.192 8.448 11.129 1.00 93.94 89 GLU A C 1
ATOM 723 O O . GLU A 1 89 ? 0.081 8.833 11.496 1.00 93.94 89 GLU A O 1
ATOM 728 N N . GLU A 1 90 ? 2.173 8.170 11.992 1.00 91.12 90 GLU A N 1
ATOM 729 C CA . GLU A 1 90 ? 2.016 8.251 13.450 1.00 91.12 90 GLU A CA 1
ATOM 730 C C . GLU A 1 90 ? 1.769 9.684 13.922 1.00 91.12 90 GLU A C 1
ATOM 732 O O . GLU A 1 90 ? 1.042 9.881 14.888 1.00 91.12 90 GLU A O 1
ATOM 737 N N . ASN A 1 91 ? 2.270 10.689 13.200 1.00 88.88 91 ASN A N 1
ATOM 738 C CA . ASN A 1 91 ? 1.977 12.094 13.508 1.00 88.88 91 ASN A CA 1
ATOM 739 C C . ASN A 1 91 ? 0.514 12.493 13.231 1.00 88.88 91 ASN A C 1
ATOM 741 O O . ASN A 1 91 ? 0.097 13.582 13.620 1.00 88.88 91 ASN A O 1
ATOM 745 N N . TYR A 1 92 ? -0.249 11.637 12.545 1.00 90.44 92 TYR A N 1
ATOM 746 C CA . TYR A 1 92 ? -1.632 11.885 12.129 1.00 90.44 92 TYR A CA 1
ATOM 747 C C . TYR A 1 92 ? -2.596 10.791 12.603 1.00 90.44 92 TYR A C 1
ATOM 749 O O . TYR A 1 92 ? -3.734 10.753 12.141 1.00 90.44 92 TYR A O 1
ATOM 757 N N . ASN A 1 93 ? -2.137 9.877 13.466 1.00 94.12 93 ASN A N 1
ATOM 758 C CA . ASN A 1 93 ? -2.893 8.713 13.936 1.00 94.12 93 ASN A CA 1
ATOM 759 C C . ASN A 1 93 ? -3.566 7.920 12.799 1.00 94.12 93 ASN A C 1
ATOM 761 O O . ASN A 1 93 ? -4.679 7.407 12.945 1.00 94.12 93 ASN A O 1
ATOM 765 N N . LYS A 1 94 ? -2.893 7.831 11.642 1.00 94.94 94 LYS A N 1
ATOM 766 C CA . LYS A 1 94 ? -3.490 7.332 10.401 1.00 94.94 94 LYS A CA 1
ATOM 767 C C . LYS A 1 94 ? -2.796 6.086 9.869 1.00 94.94 94 LYS A C 1
ATOM 769 O O . LYS A 1 94 ? -1.576 6.052 9.708 1.00 94.94 94 LYS A O 1
ATOM 774 N N . VAL A 1 95 ? -3.589 5.088 9.493 1.00 96.06 95 VAL A N 1
ATOM 775 C CA . VAL A 1 95 ? -3.165 3.924 8.709 1.00 96.06 95 VAL A CA 1
ATOM 776 C C . VAL A 1 95 ? -3.881 3.950 7.363 1.00 96.06 95 VAL A C 1
ATOM 778 O O . VAL A 1 95 ? -5.104 3.971 7.296 1.00 96.06 95 VAL A O 1
ATOM 781 N N . SER A 1 96 ? -3.118 3.946 6.276 1.00 95.75 96 SER A N 1
ATOM 782 C CA . SER A 1 96 ? -3.633 3.928 4.909 1.00 95.75 96 SER A CA 1
ATOM 783 C C . SER A 1 96 ? -3.299 2.613 4.219 1.00 95.75 96 SER A C 1
ATOM 785 O O . SER A 1 96 ? -2.139 2.205 4.174 1.00 95.75 96 SER A O 1
ATOM 787 N N . PHE A 1 97 ? -4.308 1.994 3.631 1.00 95.25 97 PHE A N 1
ATOM 788 C CA . PHE A 1 97 ? -4.195 0.875 2.713 1.00 95.25 97 PHE A CA 1
ATOM 789 C C . PHE A 1 97 ? -4.438 1.387 1.298 1.00 95.25 97 PHE A C 1
ATOM 791 O O . PHE A 1 97 ? -5.358 2.166 1.060 1.00 95.25 97 PHE A O 1
ATOM 798 N N . ILE A 1 98 ? -3.603 0.984 0.352 1.00 91.75 98 ILE A N 1
ATOM 799 C CA . ILE A 1 98 ? -3.744 1.366 -1.049 1.00 91.75 98 ILE A CA 1
ATOM 800 C C . ILE A 1 98 ? -3.828 0.084 -1.864 1.00 91.75 98 ILE A C 1
ATOM 802 O O . ILE A 1 98 ? -2.916 -0.750 -1.801 1.00 91.75 98 ILE A O 1
ATOM 806 N N . SER A 1 99 ? -4.936 -0.089 -2.584 1.00 89.62 99 SER A N 1
ATOM 807 C CA . SER A 1 99 ? -5.110 -1.219 -3.484 1.00 89.62 99 SER A CA 1
ATOM 808 C C . SER A 1 99 ? -4.340 -1.038 -4.788 1.00 89.62 99 SER A C 1
ATOM 810 O O . SER A 1 99 ? -3.954 0.067 -5.168 1.00 89.62 99 SER A O 1
ATOM 812 N N . SER A 1 100 ? -4.156 -2.145 -5.498 1.00 82.88 100 SER A N 1
ATOM 813 C CA . SER A 1 100 ? -3.722 -2.138 -6.889 1.00 82.88 100 SER A CA 1
ATOM 814 C C . SER A 1 100 ? -4.679 -1.308 -7.740 1.00 82.88 100 SER A C 1
ATOM 816 O O . SER A 1 100 ? -5.892 -1.484 -7.646 1.00 82.88 100 SER A O 1
ATOM 818 N N . ILE A 1 101 ? -4.133 -0.451 -8.602 1.00 72.06 101 ILE A N 1
ATOM 819 C CA . ILE A 1 101 ? -4.917 0.336 -9.569 1.00 72.06 101 ILE A CA 1
ATOM 820 C C . ILE A 1 101 ? -5.524 -0.538 -10.680 1.00 72.06 101 ILE A C 1
ATOM 822 O O . ILE A 1 101 ? -6.536 -0.188 -11.289 1.00 72.06 101 ILE A O 1
ATOM 826 N N . ASP A 1 102 ? -4.910 -1.698 -10.922 1.00 76.75 102 ASP A N 1
ATOM 827 C CA . ASP A 1 102 ? -5.277 -2.627 -11.990 1.00 76.75 102 ASP A CA 1
ATOM 828 C C . ASP A 1 102 ? -6.251 -3.721 -11.509 1.00 76.75 102 ASP A C 1
ATOM 830 O O . ASP A 1 102 ? -6.647 -4.580 -12.300 1.00 76.75 102 ASP A O 1
ATOM 834 N N . LYS A 1 103 ? -6.630 -3.733 -10.220 1.00 85.06 103 LYS A N 1
ATOM 835 C CA . LYS A 1 103 ? -7.547 -4.732 -9.653 1.00 85.06 103 LYS A CA 1
ATOM 836 C C . LYS A 1 103 ? -8.784 -4.077 -9.071 1.00 85.06 103 LYS A C 1
ATOM 838 O O . LYS A 1 103 ? -8.691 -3.134 -8.295 1.00 85.06 103 LYS A O 1
ATOM 843 N N . GLU A 1 104 ? -9.929 -4.656 -9.401 1.00 91.44 104 GLU A N 1
ATOM 844 C CA . GLU A 1 104 ? -11.180 -4.316 -8.746 1.00 91.44 104 GLU A CA 1
ATOM 845 C C . GLU A 1 104 ? -11.147 -4.762 -7.279 1.00 91.44 104 GLU A C 1
ATOM 847 O O . GLU A 1 104 ? -10.690 -5.860 -6.947 1.00 91.44 104 GLU A O 1
ATOM 852 N N . PHE A 1 105 ? -11.634 -3.891 -6.407 1.00 93.81 105 PHE A N 1
ATOM 853 C CA . PHE A 1 105 ? -11.869 -4.139 -5.001 1.00 93.81 105 PHE A CA 1
ATOM 854 C C . PHE A 1 105 ? -13.313 -3.723 -4.694 1.00 93.81 105 PHE A C 1
ATOM 856 O O . PHE A 1 105 ? -13.588 -2.536 -4.519 1.00 93.81 105 PHE A O 1
ATOM 863 N N . PRO A 1 106 ? -14.264 -4.671 -4.670 1.00 94.62 106 PRO A N 1
ATOM 864 C CA . PRO A 1 106 ? -15.655 -4.362 -4.376 1.00 94.62 106 PRO A CA 1
ATOM 865 C C . PRO A 1 106 ? -15.809 -3.670 -3.018 1.00 94.62 106 PRO A C 1
ATOM 867 O O . PRO A 1 106 ? -15.151 -4.029 -2.038 1.00 94.62 106 PRO A O 1
ATOM 870 N N . LYS A 1 107 ? -16.723 -2.696 -2.937 1.00 94.06 107 LYS A N 1
ATOM 871 C CA . LYS A 1 107 ? -16.961 -1.914 -1.712 1.00 94.06 107 LYS A CA 1
ATOM 872 C C . LYS A 1 107 ? -17.297 -2.789 -0.504 1.00 94.06 107 LYS A C 1
ATOM 874 O O . LYS A 1 107 ? -16.816 -2.506 0.588 1.00 94.06 107 LYS A O 1
ATOM 879 N N . GLU A 1 108 ? -18.062 -3.863 -0.695 1.00 93.75 108 GLU A N 1
ATOM 880 C CA . GLU A 1 108 ? -18.389 -4.818 0.372 1.00 93.75 108 GLU A CA 1
ATOM 881 C C . GLU A 1 108 ? -17.132 -5.512 0.924 1.00 93.75 108 GLU A C 1
ATOM 883 O O . GLU A 1 108 ? -16.911 -5.531 2.139 1.00 93.75 108 GLU A O 1
ATOM 888 N N . ASP A 1 109 ? -16.252 -5.993 0.044 1.00 94.88 109 ASP A N 1
ATOM 889 C CA . ASP A 1 109 ? -14.991 -6.624 0.439 1.00 94.88 109 ASP A CA 1
ATOM 890 C C . ASP A 1 109 ? -14.059 -5.625 1.131 1.00 94.88 109 ASP A C 1
ATOM 892 O O . ASP A 1 109 ? -13.403 -5.962 2.118 1.00 94.88 109 ASP A O 1
ATOM 896 N N . ALA A 1 110 ? -14.029 -4.371 0.673 1.00 95.06 110 ALA A N 1
ATOM 897 C CA . ALA A 1 110 ? -13.245 -3.314 1.303 1.00 95.06 110 ALA A CA 1
ATOM 898 C C . ALA A 1 110 ? -13.768 -2.938 2.696 1.00 95.06 110 ALA A C 1
ATOM 900 O O . ALA A 1 110 ? -12.978 -2.721 3.619 1.00 95.06 110 ALA A O 1
ATOM 901 N N . GLN A 1 111 ? -15.089 -2.917 2.891 1.00 95.12 111 GLN A N 1
ATOM 902 C CA . GLN A 1 111 ? -15.686 -2.749 4.218 1.00 95.12 111 GLN A CA 1
ATOM 903 C C . GLN A 1 111 ? -15.324 -3.916 5.137 1.00 95.12 111 GLN A C 1
ATOM 905 O O . GLN A 1 111 ? -14.953 -3.690 6.290 1.00 95.12 111 GLN A O 1
ATOM 910 N N . ASN A 1 112 ? -15.400 -5.153 4.643 1.00 94.56 112 ASN A N 1
ATOM 911 C CA . ASN A 1 112 ? -15.015 -6.344 5.402 1.00 94.56 112 ASN A CA 1
ATOM 912 C C . ASN A 1 112 ? -13.532 -6.305 5.785 1.00 94.56 112 ASN A C 1
ATOM 914 O O . ASN A 1 112 ? -13.18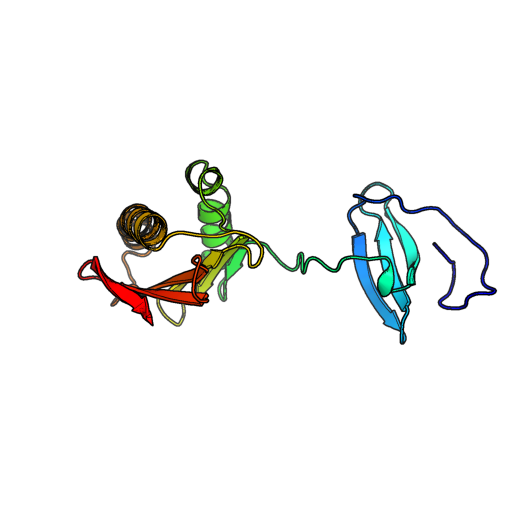9 -6.539 6.946 1.00 94.56 112 ASN A O 1
ATOM 918 N N . PHE A 1 113 ? -12.666 -5.912 4.853 1.00 94.75 113 PHE A N 1
ATOM 919 C CA . PHE A 1 113 ? -11.246 -5.701 5.104 1.00 94.75 113 PHE A CA 1
ATOM 920 C C . PHE A 1 113 ? -11.010 -4.684 6.228 1.00 94.75 113 PHE A C 1
ATOM 922 O O . PHE A 1 113 ? -10.314 -4.982 7.199 1.00 94.75 113 PHE A O 1
ATOM 929 N N . ILE A 1 114 ? -11.621 -3.500 6.153 1.00 94.38 114 ILE A N 1
ATOM 930 C CA . ILE A 1 114 ? -11.449 -2.463 7.178 1.00 94.38 114 ILE A CA 1
ATOM 931 C C . ILE A 1 114 ? -11.961 -2.926 8.547 1.00 94.38 114 ILE A C 1
ATOM 933 O O . ILE A 1 114 ? -11.283 -2.713 9.554 1.00 94.38 114 ILE A O 1
ATOM 937 N N . LYS A 1 115 ? 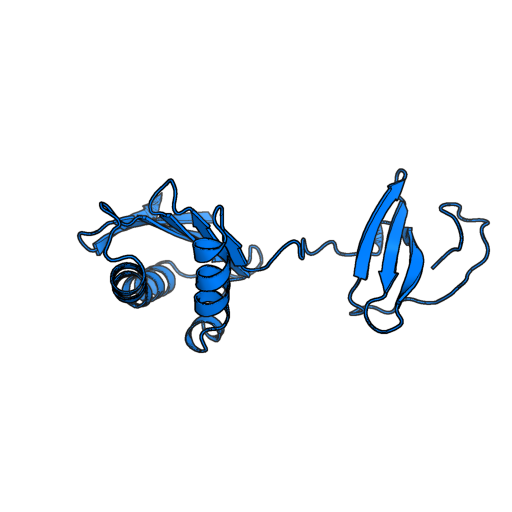-13.104 -3.621 8.599 1.00 92.19 115 LYS A N 1
ATOM 938 C CA . LYS A 1 115 ? -13.638 -4.196 9.846 1.00 92.19 115 LYS A CA 1
ATOM 939 C C . LYS A 1 115 ? -12.689 -5.220 10.467 1.00 92.19 115 LYS A C 1
ATOM 941 O O . LYS A 1 115 ? -12.602 -5.292 11.690 1.00 92.19 115 LYS A O 1
ATOM 946 N N . ILE A 1 116 ? -11.969 -5.989 9.646 1.00 91.56 116 ILE A N 1
ATOM 947 C CA . ILE A 1 116 ? -10.936 -6.912 10.126 1.00 91.56 116 ILE A CA 1
ATOM 948 C C . ILE A 1 116 ? -9.768 -6.138 10.723 1.00 91.56 116 ILE A C 1
ATOM 950 O O . ILE A 1 1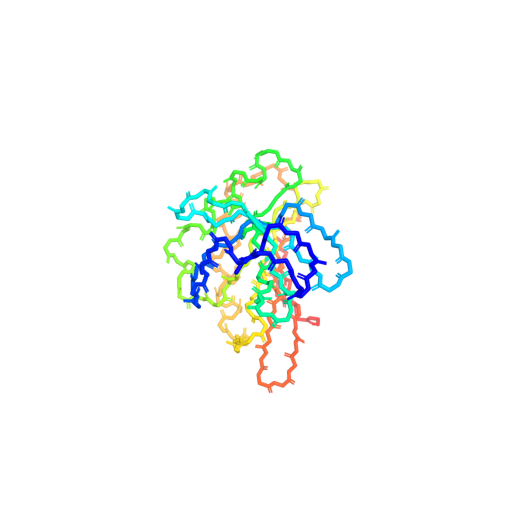16 ? -9.260 -6.568 11.747 1.00 91.56 116 ILE A O 1
ATOM 954 N N . TRP A 1 117 ? -9.332 -5.032 10.116 1.00 91.25 117 TRP A N 1
ATOM 955 C CA . TRP A 1 117 ? -8.085 -4.356 10.490 1.00 91.25 117 TRP A CA 1
ATOM 956 C C . TRP A 1 117 ? -8.218 -3.298 11.583 1.00 91.25 117 TRP A C 1
ATOM 958 O O . TRP A 1 117 ? -7.256 -3.094 12.327 1.00 91.25 117 TRP A O 1
ATOM 968 N N . ILE A 1 118 ? -9.382 -2.664 11.737 1.00 89.75 118 ILE A N 1
ATOM 969 C CA . ILE A 1 118 ? -9.561 -1.605 12.736 1.00 89.75 118 ILE A CA 1
ATOM 970 C C . ILE A 1 118 ? -9.261 -2.044 14.182 1.00 89.75 118 ILE A C 1
ATOM 972 O O . ILE A 1 118 ? -8.573 -1.293 14.878 1.00 89.75 118 ILE A O 1
ATOM 976 N N . PRO A 1 119 ? -9.641 -3.253 14.655 1.00 90.56 119 PRO A N 1
ATOM 977 C CA . PRO A 1 119 ? -9.317 -3.678 16.014 1.00 90.56 119 PRO A CA 1
ATOM 978 C C . PRO A 1 119 ? -7.812 -3.906 16.198 1.00 90.56 119 PRO A C 1
ATOM 980 O O . PRO A 1 119 ? -7.265 -3.546 17.235 1.00 90.56 119 PRO A O 1
ATOM 983 N N . PHE A 1 120 ? -7.126 -4.432 15.176 1.00 88.31 120 PHE A N 1
ATOM 984 C CA . PHE A 1 120 ? -5.679 -4.661 15.231 1.00 88.31 120 PHE A CA 1
ATOM 985 C C . PHE A 1 120 ? -4.922 -3.342 15.304 1.00 88.31 120 PHE A C 1
ATOM 987 O O . PHE A 1 120 ? -4.013 -3.202 16.113 1.00 88.31 120 PHE A O 1
ATOM 994 N N . VAL A 1 121 ? -5.296 -2.350 14.492 1.00 89.00 121 VAL A N 1
ATOM 995 C CA . VAL A 1 121 ? -4.649 -1.031 14.545 1.00 89.00 121 VAL A CA 1
ATOM 996 C C . VAL A 1 121 ? -4.821 -0.403 15.931 1.00 89.00 121 VAL A C 1
ATOM 998 O O . VAL A 1 121 ? -3.845 0.087 16.493 1.00 89.00 121 VAL A O 1
ATOM 1001 N N . LYS A 1 122 ? -6.012 -0.493 16.528 1.00 89.44 122 LYS A N 1
ATOM 1002 C CA . LYS A 1 122 ? -6.253 -0.013 17.897 1.00 89.44 122 LYS A CA 1
ATOM 1003 C C . LYS A 1 122 ? -5.395 -0.730 18.939 1.00 89.44 122 LYS A C 1
ATOM 1005 O O . LYS A 1 122 ? -4.841 -0.080 19.820 1.00 89.44 122 LYS A O 1
ATOM 1010 N N . GLU A 1 123 ? -5.240 -2.045 18.812 1.00 89.94 123 GLU A N 1
ATOM 1011 C CA . GLU A 1 123 ? -4.376 -2.848 19.686 1.00 89.94 123 GLU A CA 1
ATOM 1012 C C . GLU A 1 123 ? -2.893 -2.462 19.554 1.00 89.94 123 GLU A C 1
ATOM 1014 O O . GLU A 1 123 ? -2.187 -2.367 20.557 1.00 89.94 123 GLU A O 1
ATOM 1019 N N . TYR A 1 124 ? -2.417 -2.197 18.334 1.00 86.31 124 TYR A N 1
ATOM 1020 C CA . TYR A 1 124 ? -1.022 -1.817 18.081 1.00 86.31 124 TYR A CA 1
ATOM 1021 C C . TYR A 1 124 ? -0.702 -0.360 18.434 1.00 86.31 124 TYR A C 1
ATOM 1023 O O . TYR A 1 124 ? 0.450 -0.043 18.746 1.00 86.31 124 TYR A O 1
ATOM 1031 N N . PHE A 1 125 ? -1.696 0.527 18.392 1.00 88.88 125 PHE A N 1
ATOM 1032 C CA . PHE A 1 125 ? -1.533 1.955 18.657 1.00 88.88 125 PHE A CA 1
ATOM 1033 C C . PHE A 1 125 ? -2.466 2.451 19.771 1.00 88.88 125 PHE A C 1
ATOM 1035 O O . PHE A 1 125 ? -3.195 3.417 19.564 1.00 88.88 125 PHE A O 1
ATOM 1042 N N . PRO A 1 126 ? -2.438 1.872 20.983 1.00 89.88 126 PRO A N 1
ATOM 1043 C CA . PRO A 1 126 ? -3.405 2.198 22.037 1.00 89.88 126 PRO A CA 1
ATOM 1044 C C . PRO A 1 126 ? -3.281 3.639 22.560 1.00 89.88 126 PRO A C 1
ATOM 1046 O O . PRO A 1 126 ? -4.158 4.115 23.270 1.00 89.88 126 PRO A O 1
ATOM 1049 N N . SER A 1 127 ? -2.177 4.324 22.245 1.00 89.12 127 SER A N 1
ATOM 1050 C CA . SER A 1 127 ? -1.929 5.714 22.633 1.00 89.12 127 SER A CA 1
ATOM 1051 C C . SER A 1 127 ? -2.482 6.743 21.648 1.00 89.12 127 SER A C 1
ATOM 1053 O O . SER A 1 127 ? -2.421 7.933 21.945 1.00 89.12 127 SER A O 1
ATOM 1055 N N . TRP A 1 128 ? -2.922 6.331 20.458 1.00 91.56 128 TRP A N 1
ATOM 1056 C CA . TRP A 1 128 ? -3.558 7.251 19.519 1.00 91.56 128 TRP A CA 1
ATOM 1057 C C . TRP A 1 128 ? -4.983 7.550 19.981 1.00 91.56 128 TRP A C 1
ATOM 1059 O O . TRP A 1 128 ? -5.682 6.660 20.462 1.00 91.56 128 TRP A O 1
ATOM 1069 N N . SER A 1 129 ? -5.394 8.803 19.825 1.00 84.00 129 SER A N 1
ATOM 1070 C CA . SER A 1 129 ? -6.799 9.197 19.845 1.00 84.00 129 SER A CA 1
ATOM 1071 C C . SER A 1 129 ? -7.288 9.322 18.406 1.00 84.00 129 SER A C 1
ATOM 1073 O O . SER A 1 129 ? -6.531 9.797 17.555 1.00 84.00 129 SER A O 1
ATOM 1075 N N . ASP A 1 130 ? -8.532 8.938 18.140 1.00 87.25 130 ASP A N 1
ATOM 1076 C CA . ASP A 1 130 ? -9.176 9.098 16.836 1.00 87.25 130 ASP A CA 1
ATOM 1077 C C . ASP A 1 130 ? -8.439 8.329 15.729 1.00 87.25 130 ASP A C 1
ATOM 1079 O O . ASP A 1 130 ? -7.986 8.924 14.750 1.00 87.25 130 ASP A O 1
ATOM 1083 N N . HIS A 1 131 ? -8.266 7.007 15.875 1.00 91.88 131 HIS A N 1
ATOM 1084 C CA . HIS A 1 131 ? -7.587 6.207 14.849 1.00 91.88 131 HIS A CA 1
ATOM 1085 C C . HIS A 1 131 ? -8.281 6.366 13.499 1.00 91.88 131 HIS A C 1
ATOM 1087 O O . HIS A 1 131 ? -9.455 6.030 13.335 1.00 91.88 131 HIS A O 1
ATOM 1093 N N . ILE A 1 132 ? -7.519 6.812 12.504 1.00 92.56 132 ILE A N 1
ATOM 1094 C CA . ILE A 1 132 ? -8.002 6.940 11.134 1.00 92.56 132 ILE A CA 1
ATOM 1095 C C . ILE A 1 132 ? -7.488 5.745 10.345 1.00 92.56 132 ILE A C 1
ATOM 1097 O O . ILE A 1 132 ? -6.287 5.618 10.099 1.00 92.56 132 ILE A O 1
ATOM 1101 N N . LEU A 1 133 ? -8.392 4.885 9.889 1.00 95.25 133 LEU A N 1
ATOM 1102 C CA . LEU A 1 133 ? -8.075 3.918 8.843 1.00 95.25 133 LEU A CA 1
ATOM 1103 C C . LEU A 1 133 ? -8.632 4.421 7.525 1.00 95.25 133 LEU A C 1
ATOM 1105 O O . LEU A 1 133 ? -9.811 4.739 7.429 1.00 95.25 133 LEU A O 1
ATOM 1109 N N . SER A 1 134 ? -7.798 4.449 6.496 1.00 95.75 134 SER A N 1
ATOM 1110 C CA . SER A 1 134 ? -8.241 4.730 5.135 1.00 95.75 134 SER A CA 1
ATOM 1111 C C . SER A 1 134 ? -7.861 3.612 4.181 1.00 95.75 134 SER A C 1
ATOM 1113 O O . SER A 1 134 ? -6.780 3.043 4.308 1.00 95.75 134 SER A O 1
ATOM 1115 N N . LEU A 1 135 ? -8.706 3.345 3.195 1.00 96.12 135 LEU A N 1
ATOM 1116 C CA . LEU A 1 135 ? -8.446 2.423 2.102 1.00 96.12 135 LEU A CA 1
ATOM 1117 C C . LEU A 1 135 ? -8.791 3.093 0.778 1.00 96.12 135 LEU A C 1
ATOM 1119 O O . LEU A 1 135 ? -9.942 3.456 0.551 1.00 96.12 135 LEU A O 1
ATOM 1123 N N . ASN A 1 136 ? -7.789 3.226 -0.085 1.00 93.56 136 ASN A N 1
ATOM 1124 C CA . ASN A 1 136 ? -7.990 3.590 -1.482 1.00 93.56 136 ASN A CA 1
ATOM 1125 C C . ASN A 1 136 ? -8.275 2.316 -2.269 1.00 93.56 136 ASN A C 1
ATOM 1127 O O . ASN A 1 136 ? -7.490 1.363 -2.194 1.00 93.56 136 ASN A O 1
ATOM 1131 N N . GLY A 1 137 ? -9.395 2.310 -2.981 1.00 91.12 137 GLY A N 1
ATOM 1132 C CA . GLY A 1 137 ? -9.862 1.188 -3.777 1.00 91.12 137 GLY A CA 1
ATOM 1133 C C . GLY A 1 137 ? -10.457 1.643 -5.100 1.00 91.12 137 GLY A C 1
ATOM 1134 O O . GLY A 1 137 ? -10.612 2.836 -5.353 1.00 91.12 137 GLY A O 1
ATOM 1135 N N . LYS A 1 138 ? -10.802 0.675 -5.943 1.00 89.06 138 LYS A N 1
ATOM 1136 C CA . LYS A 1 138 ? -11.505 0.901 -7.202 1.00 89.06 138 LYS A CA 1
ATOM 1137 C C . LYS A 1 138 ? -12.541 -0.191 -7.392 1.00 89.06 138 LYS A C 1
ATOM 1139 O O . LYS A 1 138 ? -12.177 -1.362 -7.347 1.00 89.06 138 LYS A O 1
ATOM 1144 N N . ASP A 1 139 ? -13.801 0.173 -7.594 1.00 87.44 139 ASP A N 1
ATOM 1145 C CA . ASP A 1 139 ? -14.849 -0.777 -7.980 1.00 87.44 139 ASP A CA 1
ATOM 1146 C C . ASP A 1 139 ? -15.086 -0.743 -9.504 1.00 87.44 139 ASP A C 1
ATOM 1148 O O . ASP A 1 139 ? -14.356 -0.080 -10.248 1.00 87.44 139 ASP A O 1
ATOM 1152 N N . ALA A 1 140 ? -16.077 -1.495 -9.996 1.00 81.75 140 ALA A N 1
ATOM 1153 C CA . ALA A 1 140 ? -16.442 -1.513 -11.414 1.00 81.75 140 ALA A CA 1
ATOM 1154 C C . ALA A 1 140 ? -16.808 -0.131 -11.993 1.00 81.75 140 ALA A C 1
ATOM 1156 O O . ALA A 1 140 ? -16.796 0.036 -13.216 1.00 81.75 140 ALA A O 1
ATOM 1157 N N . HIS A 1 141 ? -17.170 0.833 -11.146 1.00 76.75 141 HIS A N 1
ATOM 1158 C CA . HIS A 1 141 ? -17.660 2.141 -11.554 1.00 76.75 141 HIS A CA 1
ATOM 1159 C C . HIS A 1 141 ? -16.585 3.213 -11.391 1.00 76.75 141 HIS A C 1
ATOM 1161 O O . HIS A 1 141 ? -16.255 3.864 -12.380 1.00 76.75 141 HIS A O 1
ATOM 1167 N N . ASP A 1 142 ? -16.007 3.355 -10.195 1.00 85.81 142 ASP A N 1
ATOM 1168 C CA . ASP A 1 142 ? -15.106 4.458 -9.854 1.00 85.81 142 ASP A CA 1
ATOM 1169 C C . ASP A 1 142 ? -14.055 4.082 -8.789 1.00 85.81 142 ASP A C 1
ATOM 1171 O O . ASP A 1 142 ? -14.163 3.096 -8.051 1.00 85.81 142 ASP A O 1
ATOM 1175 N N . GLU A 1 143 ? -13.012 4.910 -8.700 1.00 90.62 143 GLU A N 1
ATOM 1176 C CA . GLU A 1 143 ? -12.108 4.928 -7.548 1.00 90.62 143 GLU A CA 1
ATOM 1177 C C . GLU A 1 143 ? -12.832 5.492 -6.321 1.00 90.62 143 GLU A C 1
ATOM 1179 O O . GLU A 1 143 ? -13.688 6.369 -6.436 1.00 90.62 143 GLU A O 1
ATOM 1184 N N . TYR A 1 144 ? -12.487 4.993 -5.139 1.00 92.69 144 TYR A N 1
ATOM 1185 C CA . TYR A 1 144 ? -13.082 5.445 -3.888 1.00 92.69 144 TYR A CA 1
ATOM 1186 C C . TYR A 1 144 ? -12.055 5.496 -2.760 1.00 92.69 144 TYR A C 1
ATOM 1188 O O . TYR A 1 144 ? -11.068 4.748 -2.733 1.00 92.69 144 TYR A O 1
ATOM 1196 N N . LEU A 1 145 ? -12.351 6.334 -1.771 1.00 93.31 145 LEU A N 1
ATOM 1197 C CA . LEU A 1 145 ? -11.661 6.375 -0.491 1.00 93.31 145 LEU A CA 1
ATOM 1198 C C . LEU A 1 145 ? -12.627 5.936 0.611 1.00 93.31 145 LEU A C 1
ATOM 1200 O O . LEU A 1 145 ? -13.591 6.624 0.930 1.00 93.31 145 LEU A O 1
ATOM 1204 N N . LEU A 1 146 ? -12.359 4.786 1.221 1.00 96.12 146 LEU A N 1
ATOM 1205 C CA . LEU A 1 146 ? -13.079 4.315 2.399 1.00 96.12 146 LEU A CA 1
ATOM 1206 C C . LEU A 1 146 ? -12.346 4.772 3.659 1.00 96.12 146 LEU A C 1
ATOM 1208 O O . LEU A 1 146 ? -11.168 4.466 3.818 1.00 96.12 146 LEU A O 1
ATOM 1212 N N . ILE A 1 147 ? -13.034 5.458 4.564 1.00 94.75 147 ILE A N 1
ATOM 1213 C CA . ILE A 1 147 ? -12.502 5.900 5.856 1.00 94.75 147 ILE A CA 1
ATOM 1214 C C . ILE A 1 147 ? -13.266 5.218 6.987 1.00 94.75 147 ILE A C 1
ATOM 1216 O O . ILE A 1 147 ? -14.492 5.104 6.928 1.00 94.75 147 ILE A O 1
ATOM 1220 N N . ALA A 1 148 ? -12.537 4.798 8.017 1.00 94.62 148 ALA A N 1
ATOM 1221 C CA . ALA A 1 148 ? -13.083 4.377 9.292 1.00 94.62 148 ALA A CA 1
ATOM 1222 C C . ALA A 1 148 ? -12.456 5.142 10.453 1.00 94.62 148 ALA A C 1
ATOM 1224 O O . ALA A 1 148 ? -11.248 5.390 10.458 1.00 94.62 148 ALA A O 1
ATOM 1225 N N . ASP A 1 149 ? -13.300 5.472 11.424 1.00 88.38 149 ASP A N 1
ATOM 1226 C CA . ASP A 1 149 ? -12.930 6.128 12.674 1.00 88.38 149 ASP A CA 1
ATOM 1227 C C . ASP A 1 149 ? -13.047 5.175 13.875 1.00 88.38 149 ASP A C 1
ATOM 1229 O O . ASP A 1 149 ? -13.438 4.007 13.754 1.00 88.38 149 ASP A O 1
ATOM 1233 N N . ASP A 1 150 ? -12.764 5.684 15.071 1.00 85.56 150 ASP A N 1
ATOM 1234 C CA . ASP A 1 150 ? -12.821 4.902 16.302 1.00 85.56 150 ASP A CA 1
ATOM 1235 C C . ASP A 1 150 ? -14.200 4.338 16.656 1.00 85.56 150 ASP A C 1
ATOM 1237 O O . ASP A 1 150 ? -14.271 3.336 17.375 1.00 85.56 150 ASP A O 1
ATOM 1241 N N . SER A 1 151 ? -15.290 4.888 16.131 1.00 84.19 151 SER A N 1
ATOM 1242 C CA . SER A 1 151 ? -16.623 4.307 16.314 1.00 84.19 151 SER A CA 1
ATOM 1243 C C . SER A 1 151 ? -16.852 3.071 15.436 1.00 84.19 151 SER A C 1
ATOM 1245 O O . SER A 1 151 ? -17.780 2.299 15.676 1.00 84.19 151 SER A O 1
ATOM 1247 N N . GLY A 1 152 ? -15.992 2.854 14.435 1.00 79.50 152 GLY A N 1
ATOM 1248 C CA . GLY A 1 152 ? -16.182 1.849 13.393 1.00 79.50 152 GLY A CA 1
ATOM 1249 C C . GLY A 1 152 ? -17.154 2.296 12.299 1.00 79.50 152 GLY A C 1
ATOM 1250 O O . GLY A 1 152 ? -17.529 1.475 11.458 1.00 79.50 152 GLY A O 1
ATOM 1251 N N . ALA A 1 153 ? -17.565 3.569 12.297 1.00 87.81 153 ALA A N 1
ATOM 1252 C CA . ALA A 1 153 ? -18.339 4.147 11.210 1.00 87.81 153 ALA A CA 1
ATOM 1253 C C . ALA A 1 153 ? -17.517 4.118 9.918 1.00 87.81 153 ALA A C 1
ATOM 1255 O O . ALA A 1 153 ? -16.326 4.414 9.921 1.00 87.81 153 ALA A O 1
ATOM 1256 N N . LEU A 1 154 ? -18.163 3.744 8.814 1.00 92.56 154 LEU A N 1
ATOM 1257 C CA . LEU A 1 154 ? -17.536 3.601 7.503 1.00 92.56 154 LEU A CA 1
ATOM 1258 C C . LEU A 1 154 ? -18.090 4.662 6.558 1.00 92.56 154 LEU A C 1
ATOM 1260 O O . LEU A 1 154 ? -19.298 4.699 6.323 1.00 92.56 154 LEU A O 1
ATOM 1264 N N . THR A 1 155 ? -17.211 5.486 5.995 1.00 94.81 155 THR A N 1
ATOM 1265 C CA . THR A 1 155 ? -17.576 6.546 5.045 1.00 94.81 155 THR A CA 1
ATOM 1266 C C . THR A 1 155 ? -16.841 6.341 3.729 1.00 94.81 155 THR A C 1
ATOM 1268 O O . THR A 1 155 ? -15.618 6.236 3.729 1.00 94.81 155 THR A O 1
ATOM 1271 N N . PHE A 1 156 ? -17.574 6.298 2.616 1.00 92.81 156 PHE A N 1
ATOM 1272 C CA . PHE A 1 156 ? -16.993 6.359 1.275 1.00 92.81 156 PHE A CA 1
ATOM 1273 C C . PHE A 1 156 ? -16.973 7.807 0.785 1.00 92.81 156 PHE A C 1
ATOM 1275 O O . PHE A 1 156 ? -17.978 8.509 0.919 1.00 92.81 156 PHE A O 1
ATOM 1282 N N . LEU A 1 157 ? -15.841 8.218 0.219 1.00 90.88 157 LEU A N 1
ATOM 1283 C CA . LEU A 1 157 ? -15.609 9.499 -0.445 1.00 90.88 157 LEU A CA 1
ATOM 1284 C C . LEU A 1 157 ? -15.201 9.278 -1.901 1.00 90.88 157 LEU A C 1
ATOM 1286 O O . LEU A 1 157 ? -14.534 8.246 -2.167 1.00 90.88 157 LEU A O 1
#

Sequence (157 aa):
MLENPNVKAKAIGTVIQGDELTILNYNGDWIKVTVNKTNQIGWLFQSFVKSSCKSKWWSGDTEKARNLAKIIFQDKRMKDYPIEHVRIEENYNKVSFISSIDKEFPKEDAQNFIKIWIPFVKEYFPSWSDHILSLNGKDAHDEYLLIADDSGALTFL

Foldseek 3Di:
DFADPDPPGDDPDDDDPPFDWDFDDDDVQKTWIQRVVPRDIHIDGVVVDDDPVPPDLEEEPDPLQRVVSVVVCPDPVVVVFQWRHWYGYVVVLEIETEGDPPDADDPVNVLVVCVVCVVVSCVSCVPDAWRWYWYWGAHPPGIWIWIATPVSDIDID

Secondary structure (DSSP, 8-state):
-BSSSSTTSPB-----TT--EEEEEEETTEEEEEETTTTEEEEEEGGGS-----S-SEEESSHHHHHHHHHHHHSGGGGGTTEEEEEEEGGGTEEEEEE-TTS---HHHHHHHHHHHHHHHHHH-TT-SS-EEEEEEE-SS-EEEEEE-TT--EEE-

Radius of gyration: 19.76 Å; chains: 1; bounding box: 47×26×53 Å

InterPro domains:
  IPR003646 SH3-like domain, bacterial-type [PF08239] (3-50)
  IPR003646 SH3-like domain, bacterial-type [PS51781] (1-53)

pLDDT: mean 89.18, std 8.27, range [43.88, 96.56]

Organism: NCBI:txid1817878